Protein AF-A0A838P900-F1 (afdb_monomer_lite)

Foldseek 3Di:
DDQAWDKAWEADPVPRDIDIDIDGPPDQWDWDADPPPRFIWIWGQDPDNHYIYIDGDD

Structure (mmCIF, N/CA/C/O backbone):
data_AF-A0A838P900-F1
#
_entry.id   AF-A0A838P900-F1
#
loop_
_atom_site.group_PDB
_atom_site.id
_atom_site.type_symbol
_atom_site.label_atom_id
_atom_site.label_alt_id
_atom_site.label_comp_id
_atom_site.label_asym_id
_atom_site.label_entity_id
_atom_site.label_seq_id
_atom_site.pdbx_PDB_ins_code
_atom_site.Cartn_x
_atom_site.Cartn_y
_atom_site.Cartn_z
_atom_site.occupancy
_atom_site.B_iso_or_equiv
_atom_site.auth_seq_id
_atom_site.auth_comp_id
_atom_site.auth_asym_id
_atom_site.auth_atom_id
_atom_site.pdbx_PDB_model_num
ATOM 1 N N . MET A 1 1 ? -12.682 13.255 18.299 1.00 56.72 1 MET A N 1
ATOM 2 C CA . MET A 1 1 ? -12.221 11.855 18.424 1.00 56.72 1 MET A CA 1
ATOM 3 C C . MET A 1 1 ? -11.281 11.578 17.265 1.00 56.72 1 MET A C 1
ATOM 5 O O . MET A 1 1 ? -11.683 11.800 16.130 1.00 56.72 1 MET A O 1
ATOM 9 N N . THR A 1 2 ? -10.041 11.175 17.527 1.00 75.19 2 THR A N 1
ATOM 10 C CA . THR A 1 2 ? -9.073 10.844 16.471 1.00 75.19 2 THR A CA 1
ATOM 11 C C . THR A 1 2 ? -9.332 9.415 16.009 1.00 75.19 2 THR A C 1
ATOM 13 O O . THR A 1 2 ? -9.403 8.510 16.838 1.00 75.19 2 THR A O 1
ATOM 16 N N . VAL A 1 3 ? -9.513 9.199 14.706 1.00 80.12 3 VAL A N 1
ATOM 17 C CA . VAL A 1 3 ? -9.615 7.838 14.165 1.00 80.12 3 VAL A CA 1
ATOM 18 C C . VAL A 1 3 ? -8.205 7.238 14.159 1.00 80.12 3 VAL A C 1
ATOM 20 O O . VAL A 1 3 ? -7.299 7.885 13.632 1.00 80.12 3 VAL A O 1
ATOM 23 N N . PRO A 1 4 ? -7.986 6.043 14.736 1.00 87.62 4 PRO A N 1
ATOM 24 C CA . PRO A 1 4 ? -6.691 5.383 14.659 1.00 87.62 4 PRO A CA 1
ATOM 25 C C . PRO A 1 4 ? -6.296 5.173 13.193 1.00 87.62 4 PRO A C 1
ATOM 27 O O . PRO A 1 4 ? -7.108 4.755 12.362 1.00 87.62 4 PRO A O 1
ATOM 30 N N . ALA A 1 5 ? -5.046 5.495 12.883 1.00 89.75 5 ALA A N 1
ATOM 31 C CA . ALA A 1 5 ? -4.495 5.452 11.539 1.00 89.75 5 ALA A CA 1
ATOM 32 C C . ALA A 1 5 ? -3.121 4.787 11.552 1.00 89.75 5 ALA A C 1
ATOM 34 O O . ALA A 1 5 ? -2.405 4.835 12.553 1.00 89.75 5 ALA A O 1
ATOM 35 N N . HIS A 1 6 ? -2.753 4.192 10.426 1.00 90.62 6 HIS A N 1
ATOM 36 C CA . HIS A 1 6 ? -1.435 3.620 10.203 1.00 90.62 6 HIS A CA 1
ATOM 37 C C . HIS A 1 6 ? -0.931 3.991 8.811 1.00 90.62 6 HIS A C 1
ATOM 39 O O . HIS A 1 6 ? -1.683 4.415 7.929 1.00 90.62 6 HIS A O 1
ATOM 45 N N . THR A 1 7 ? 0.376 3.858 8.622 1.00 93.00 7 THR A N 1
ATOM 46 C CA . THR A 1 7 ? 1.020 4.142 7.342 1.00 93.00 7 THR A CA 1
ATOM 47 C C . THR A 1 7 ? 1.005 2.891 6.475 1.00 93.00 7 THR A C 1
ATOM 49 O O . THR A 1 7 ? 1.598 1.881 6.843 1.00 93.00 7 THR A O 1
ATOM 52 N N . ALA A 1 8 ? 0.371 2.982 5.310 1.00 94.44 8 ALA A N 1
ATOM 53 C CA . ALA A 1 8 ? 0.502 2.021 4.226 1.00 94.44 8 ALA A CA 1
ATOM 54 C C . ALA A 1 8 ? 1.733 2.387 3.381 1.00 94.44 8 ALA A C 1
ATOM 56 O O . ALA A 1 8 ? 1.695 3.339 2.595 1.00 94.44 8 ALA A O 1
ATOM 57 N N . GLU A 1 9 ? 2.839 1.670 3.568 1.00 96.12 9 GLU A N 1
ATOM 58 C CA . GLU A 1 9 ? 4.027 1.757 2.717 1.00 96.12 9 GLU A CA 1
ATOM 59 C C . GLU A 1 9 ? 3.933 0.715 1.599 1.00 96.12 9 GLU A C 1
ATOM 61 O O . GLU A 1 9 ? 3.768 -0.470 1.873 1.00 96.12 9 GLU A O 1
ATOM 66 N N . TRP A 1 10 ? 4.062 1.130 0.342 1.00 96.25 10 TRP A N 1
ATOM 67 C CA . TRP A 1 10 ? 3.901 0.241 -0.811 1.00 96.25 10 TRP A CA 1
ATOM 68 C C . TRP A 1 10 ? 4.880 0.579 -1.932 1.00 96.25 10 TRP A C 1
ATOM 70 O O . TRP A 1 10 ? 5.255 1.736 -2.125 1.00 96.25 10 TRP A O 1
ATOM 80 N N . ASN A 1 11 ? 5.298 -0.428 -2.698 1.00 96.62 11 ASN A N 1
ATOM 81 C CA . ASN A 1 11 ? 6.195 -0.227 -3.835 1.00 96.62 11 ASN A CA 1
ATOM 82 C C . ASN A 1 11 ? 5.385 -0.129 -5.123 1.00 96.62 11 ASN A C 1
ATOM 84 O O . ASN A 1 11 ? 4.545 -0.980 -5.404 1.00 96.62 11 ASN A O 1
ATOM 88 N N . CYS A 1 12 ? 5.664 0.892 -5.928 1.00 96.62 12 CYS A N 1
ATOM 89 C CA . CYS A 1 12 ? 5.088 1.013 -7.257 1.00 96.62 12 CYS A CA 1
ATOM 90 C C . CYS A 1 12 ? 5.528 -0.168 -8.121 1.00 96.62 12 CYS A C 1
ATOM 92 O O . CYS A 1 12 ? 6.719 -0.325 -8.392 1.00 96.62 12 CYS A O 1
ATOM 94 N N . THR A 1 13 ? 4.573 -0.958 -8.608 1.00 96.12 13 THR A N 1
ATOM 95 C CA . THR A 1 13 ? 4.867 -2.113 -9.467 1.00 96.12 13 THR A CA 1
ATOM 96 C C . THR A 1 13 ? 5.290 -1.700 -10.876 1.00 96.12 13 THR A C 1
ATOM 98 O O . THR A 1 13 ? 5.826 -2.520 -11.613 1.00 96.12 13 THR A O 1
ATOM 101 N N . ARG A 1 14 ? 5.106 -0.421 -11.245 1.00 95.44 14 ARG A N 1
ATOM 102 C CA . ARG A 1 14 ? 5.540 0.138 -12.534 1.00 95.44 14 ARG A CA 1
ATOM 103 C C . ARG A 1 14 ? 6.964 0.699 -12.527 1.00 95.44 14 ARG A C 1
ATOM 105 O O . ARG A 1 14 ? 7.693 0.479 -13.483 1.00 95.44 14 ARG A O 1
ATOM 112 N N . CYS A 1 15 ? 7.346 1.477 -11.511 1.00 96.06 15 CYS A N 1
ATOM 113 C CA . CYS A 1 15 ? 8.636 2.191 -11.488 1.00 96.06 15 CYS A CA 1
ATOM 114 C C . CYS A 1 15 ? 9.524 1.866 -10.279 1.00 96.06 15 CYS A C 1
ATOM 116 O O . CYS A 1 15 ? 10.590 2.454 -10.141 1.00 96.06 15 CYS A O 1
ATOM 118 N N . GLY A 1 16 ? 9.087 0.984 -9.375 1.00 95.94 16 GLY A N 1
ATOM 119 C CA . GLY A 1 16 ? 9.865 0.538 -8.214 1.00 95.94 16 GLY A CA 1
ATOM 120 C C . GLY A 1 16 ? 9.936 1.521 -7.040 1.00 95.94 16 GLY A C 1
ATOM 121 O O . GLY A 1 16 ? 10.402 1.151 -5.968 1.00 95.94 16 GLY A O 1
ATOM 122 N N . THR A 1 17 ? 9.455 2.758 -7.193 1.00 97.12 17 THR A N 1
ATOM 123 C CA . THR A 1 17 ? 9.467 3.769 -6.122 1.00 97.12 17 THR A CA 1
ATOM 124 C C . THR A 1 17 ? 8.621 3.342 -4.919 1.00 97.12 17 THR A C 1
ATOM 126 O O . THR A 1 17 ? 7.477 2.916 -5.087 1.00 97.12 17 THR A O 1
ATOM 129 N N . THR A 1 18 ? 9.145 3.536 -3.708 1.00 96.81 18 THR A N 1
ATOM 130 C CA . THR A 1 18 ? 8.400 3.383 -2.449 1.00 96.81 18 THR A CA 1
ATOM 131 C C . THR A 1 18 ? 7.476 4.582 -2.218 1.00 96.81 18 THR A C 1
ATOM 133 O O . THR A 1 18 ? 7.915 5.730 -2.248 1.00 96.81 18 THR A O 1
ATOM 136 N N . ASN A 1 19 ? 6.203 4.321 -1.945 1.00 96.88 19 ASN A N 1
ATOM 137 C CA . ASN A 1 19 ? 5.168 5.304 -1.639 1.00 96.88 19 ASN A CA 1
ATOM 138 C C . ASN A 1 19 ? 4.633 5.063 -0.224 1.00 96.88 19 ASN A C 1
ATOM 140 O O . ASN A 1 19 ? 4.734 3.958 0.310 1.00 96.88 19 ASN A O 1
ATOM 144 N N . ARG A 1 20 ? 4.068 6.104 0.392 1.00 96.12 20 ARG A N 1
ATOM 145 C CA . ARG A 1 20 ? 3.487 6.048 1.737 1.00 96.12 20 ARG A CA 1
ATOM 146 C C . ARG A 1 20 ? 2.170 6.801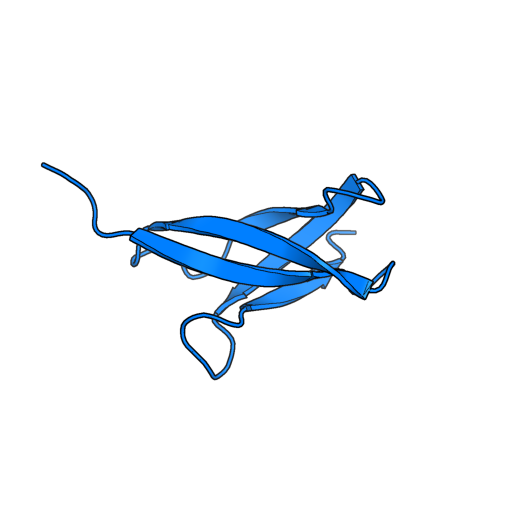 1.762 1.00 96.12 20 ARG A C 1
ATOM 148 O O . ARG A 1 20 ? 2.110 7.937 1.296 1.00 96.12 20 ARG A O 1
ATOM 155 N N . LYS A 1 21 ? 1.152 6.197 2.367 1.00 93.62 21 LYS A N 1
ATOM 156 C CA . LYS A 1 21 ? -0.158 6.817 2.565 1.00 93.62 21 LYS A CA 1
ATOM 157 C C . LYS A 1 21 ? -0.651 6.585 3.981 1.00 93.62 21 LYS A C 1
ATOM 159 O O . LYS A 1 21 ? -0.626 5.460 4.468 1.00 93.62 21 LYS A O 1
ATOM 164 N N . LEU A 1 22 ? -1.118 7.643 4.636 1.00 93.19 22 LEU A N 1
ATOM 165 C CA . LEU A 1 22 ? -1.805 7.510 5.914 1.00 93.19 22 LEU A CA 1
ATOM 166 C C . LEU A 1 22 ? -3.234 7.024 5.652 1.00 93.19 22 LEU A C 1
ATOM 168 O O . LEU A 1 22 ? -3.986 7.670 4.920 1.00 93.19 22 LEU A O 1
ATOM 172 N N . VAL A 1 23 ? -3.598 5.886 6.233 1.00 92.62 23 VAL A N 1
ATOM 173 C CA . VAL A 1 23 ? -4.926 5.277 6.101 1.00 92.62 23 VAL A CA 1
ATOM 174 C C . VAL A 1 23 ? -5.502 5.002 7.483 1.00 92.62 23 VAL A C 1
ATOM 176 O O . VAL A 1 23 ? -4.762 4.816 8.446 1.00 92.62 23 VAL A O 1
ATOM 179 N N . SER A 1 24 ? -6.831 4.991 7.611 1.00 91.19 24 SER A N 1
ATOM 180 C CA . SER A 1 24 ? -7.436 4.564 8.876 1.00 91.19 24 SER A CA 1
ATOM 181 C C . SER A 1 24 ? -7.256 3.058 9.066 1.00 91.19 24 SER A C 1
ATOM 183 O O . SER A 1 24 ? -7.232 2.307 8.090 1.00 91.19 24 SER A O 1
ATOM 185 N N . THR A 1 25 ? -7.207 2.598 10.315 1.00 87.25 25 THR A N 1
ATOM 186 C CA . THR A 1 25 ? -7.044 1.165 10.628 1.00 87.25 25 THR A CA 1
ATOM 187 C C . THR A 1 25 ? -8.215 0.291 10.173 1.00 8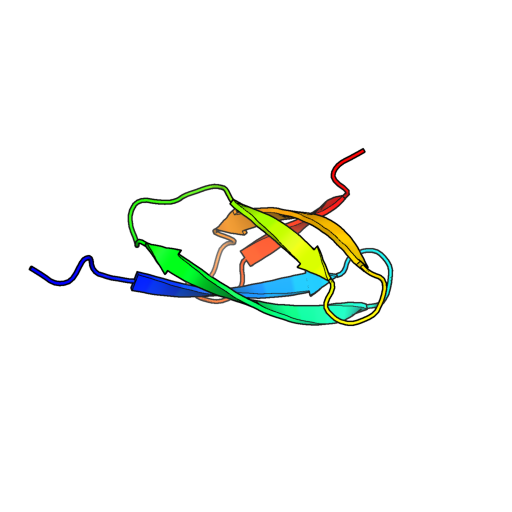7.25 25 THR A C 1
ATOM 189 O O . THR A 1 25 ? -8.110 -0.930 10.191 1.00 87.25 25 THR A O 1
ATOM 192 N N . ARG A 1 26 ? -9.339 0.895 9.764 1.00 88.31 26 ARG A N 1
ATOM 193 C CA . ARG A 1 26 ? -10.515 0.188 9.231 1.00 88.31 26 ARG A C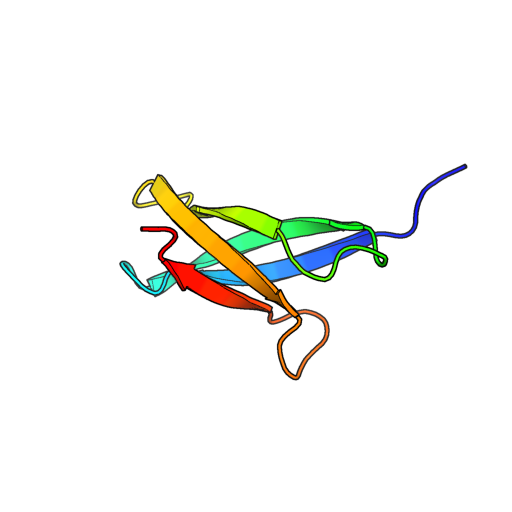A 1
ATOM 194 C C . ARG A 1 26 ? -10.459 -0.013 7.718 1.00 88.31 26 ARG A C 1
ATOM 196 O O . ARG A 1 26 ? -11.277 -0.750 7.179 1.00 88.31 26 ARG A O 1
ATOM 203 N N . ILE A 1 27 ? -9.550 0.673 7.028 1.00 88.88 27 ILE A N 1
ATOM 204 C CA . ILE A 1 27 ? -9.395 0.542 5.582 1.00 88.88 27 ILE A CA 1
ATOM 205 C C . ILE A 1 27 ? -8.558 -0.698 5.295 1.00 88.88 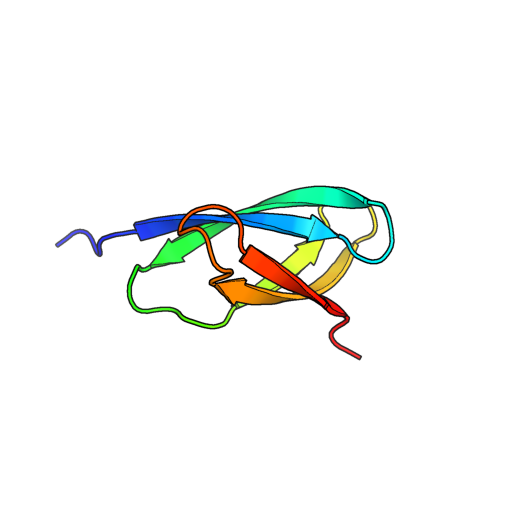27 ILE A C 1
ATOM 207 O O . ILE A 1 27 ? -7.477 -0.863 5.850 1.00 88.88 27 ILE A O 1
ATOM 211 N N . THR A 1 28 ? -9.057 -1.544 4.400 1.00 88.19 28 THR A N 1
ATOM 212 C CA . THR A 1 28 ? -8.366 -2.739 3.887 1.00 88.19 28 THR A CA 1
ATOM 213 C C . THR A 1 28 ? -8.078 -2.647 2.389 1.00 88.19 28 THR A C 1
ATOM 215 O O . THR A 1 28 ? -7.513 -3.565 1.813 1.00 88.19 28 THR A O 1
ATOM 218 N N . ARG A 1 29 ? -8.454 -1.536 1.746 1.00 93.12 29 ARG A N 1
ATOM 219 C CA . ARG A 1 29 ? -8.187 -1.257 0.334 1.00 93.12 29 ARG A CA 1
ATOM 220 C C . ARG A 1 29 ? -8.221 0.242 0.082 1.00 93.12 29 ARG A C 1
ATOM 222 O O . ARG A 1 29 ? -9.179 0.912 0.468 1.00 93.12 29 ARG A O 1
ATOM 229 N N . VAL A 1 30 ? -7.200 0.774 -0.577 1.00 94.44 30 VAL A N 1
ATOM 230 C CA . VAL A 1 30 ? -7.120 2.198 -0.910 1.00 94.44 30 VAL A CA 1
ATOM 231 C C . VAL A 1 30 ? -6.580 2.399 -2.318 1.00 94.44 30 VAL A C 1
ATOM 233 O O . VAL A 1 30 ? -5.635 1.738 -2.730 1.00 94.44 30 VAL A O 1
ATOM 236 N N . ASN A 1 31 ? -7.154 3.354 -3.046 1.00 95.50 31 ASN A N 1
ATOM 237 C CA . ASN A 1 31 ? -6.587 3.805 -4.311 1.00 95.50 31 ASN A CA 1
ATOM 238 C C . ASN A 1 31 ? -5.551 4.893 -4.038 1.00 95.50 31 ASN A C 1
ATOM 240 O O . ASN A 1 31 ? -5.818 5.853 -3.301 1.00 95.50 31 ASN A O 1
ATOM 244 N N . ASP A 1 32 ? -4.372 4.763 -4.629 1.00 95.81 32 ASP A N 1
ATOM 245 C CA . ASP A 1 32 ? -3.293 5.735 -4.506 1.00 95.81 32 ASP A CA 1
ATOM 246 C C . ASP A 1 32 ? -2.563 5.957 -5.831 1.00 95.81 32 ASP A C 1
ATOM 248 O O . ASP A 1 32 ? -2.709 5.189 -6.781 1.00 95.81 32 ASP A O 1
ATOM 252 N N . ARG A 1 33 ? -1.802 7.048 -5.930 1.00 97.06 33 ARG A N 1
ATOM 253 C CA . ARG A 1 33 ? -0.982 7.339 -7.112 1.00 97.06 33 ARG A CA 1
ATOM 254 C C . ARG A 1 33 ? 0.478 7.353 -6.722 1.00 97.06 33 ARG A C 1
ATOM 256 O O . ARG A 1 33 ? 0.847 7.970 -5.729 1.00 97.06 33 ARG A O 1
ATOM 263 N N . CYS A 1 34 ? 1.311 6.732 -7.548 1.00 97.06 34 CYS A N 1
ATOM 264 C CA . CYS A 1 34 ? 2.748 6.800 -7.343 1.00 97.06 34 CYS A CA 1
ATOM 265 C C . CYS A 1 34 ? 3.222 8.262 -7.408 1.00 97.06 34 CYS A C 1
ATOM 267 O O . CYS A 1 34 ? 2.939 8.964 -8.379 1.00 97.06 34 CYS A O 1
ATOM 269 N N . THR A 1 35 ? 3.987 8.705 -6.415 1.00 97.06 35 THR A N 1
ATOM 270 C CA . THR A 1 35 ? 4.528 10.072 -6.337 1.00 97.06 35 THR A CA 1
ATOM 271 C C . THR A 1 35 ? 5.518 10.389 -7.459 1.00 97.06 35 THR A C 1
ATOM 273 O O . THR A 1 35 ? 5.709 11.555 -7.790 1.00 97.06 35 THR A O 1
ATOM 276 N N . HIS A 1 36 ? 6.111 9.361 -8.075 1.00 97.06 36 HIS A N 1
ATOM 277 C CA . HIS A 1 36 ? 7.072 9.501 -9.164 1.00 97.06 36 HIS A CA 1
ATOM 278 C C . HIS A 1 36 ? 6.420 9.396 -10.553 1.00 97.06 36 HIS A C 1
ATOM 280 O O . HIS A 1 36 ? 6.349 10.377 -11.288 1.00 97.06 36 HIS A O 1
ATOM 286 N N . CYS A 1 37 ? 5.893 8.223 -10.924 1.00 96.69 37 CYS A N 1
ATOM 287 C CA . CYS A 1 37 ? 5.344 7.996 -12.271 1.00 96.69 37 CYS A CA 1
ATOM 288 C C . CYS A 1 37 ? 3.850 8.331 -12.415 1.00 96.69 37 CYS A C 1
ATOM 290 O O . CYS A 1 37 ? 3.307 8.240 -13.515 1.00 96.69 37 CYS A O 1
ATOM 292 N N . ARG A 1 38 ? 3.170 8.693 -11.317 1.00 96.75 38 AR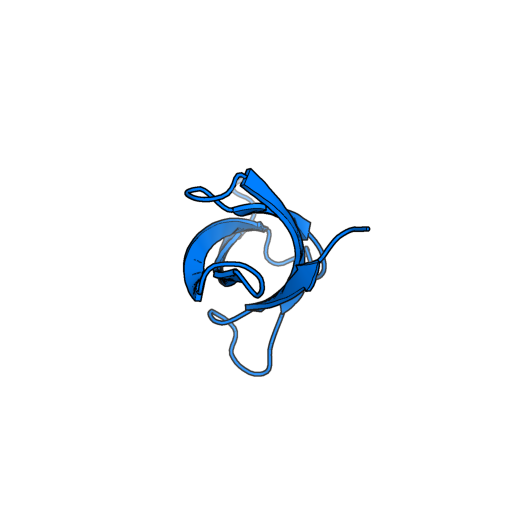G A N 1
ATOM 293 C CA . ARG A 1 38 ? 1.731 9.020 -11.258 1.00 96.75 38 ARG A CA 1
ATOM 294 C C . ARG A 1 38 ? 0.772 7.890 -11.649 1.00 96.75 38 ARG A C 1
ATOM 296 O O . ARG A 1 38 ? -0.435 8.123 -11.694 1.00 96.75 38 ARG A O 1
ATOM 303 N N . ALA A 1 39 ? 1.271 6.672 -11.866 1.00 96.50 39 ALA A N 1
ATOM 304 C CA . ALA A 1 39 ? 0.431 5.504 -12.104 1.00 96.50 39 ALA A CA 1
ATOM 305 C C . ALA A 1 39 ? -0.475 5.227 -10.897 1.00 96.50 39 ALA A C 1
ATOM 307 O O . ALA A 1 39 ? -0.028 5.276 -9.743 1.00 96.50 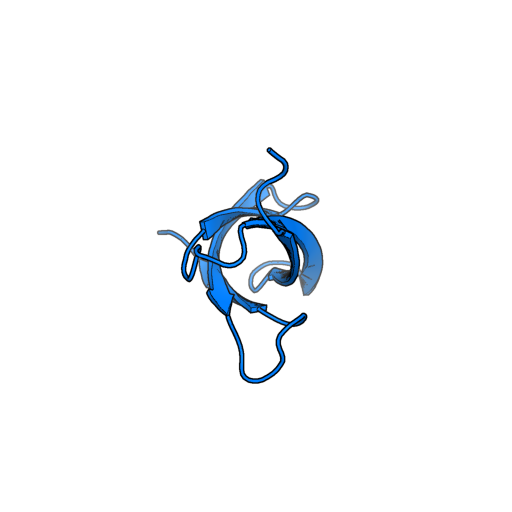39 ALA A O 1
ATOM 308 N N . LYS A 1 40 ? -1.749 4.951 -11.178 1.00 97.00 40 LYS A N 1
ATOM 309 C CA . LYS A 1 40 ? -2.748 4.595 -10.172 1.00 97.00 40 LYS A CA 1
ATOM 310 C C . LYS A 1 40 ? -2.536 3.156 -9.724 1.00 97.00 40 LYS A C 1
ATOM 312 O O . LYS A 1 40 ? -2.215 2.296 -10.540 1.00 97.00 40 LYS A O 1
ATOM 317 N N . HIS A 1 41 ? -2.689 2.930 -8.430 1.00 96.81 41 HIS A N 1
ATOM 318 C CA . HIS A 1 41 ? -2.591 1.616 -7.832 1.00 96.81 41 HIS A CA 1
ATOM 319 C C . HIS A 1 41 ? -3.716 1.402 -6.830 1.00 96.81 41 HIS A C 1
ATOM 321 O O . HIS A 1 41 ? -4.066 2.308 -6.068 1.00 96.81 41 HIS A O 1
ATOM 327 N N . VAL A 1 42 ? -4.212 0.173 -6.803 1.00 96.56 42 VAL A N 1
ATOM 328 C CA . VAL A 1 42 ? -4.965 -0.369 -5.679 1.00 96.56 42 VAL A CA 1
ATOM 329 C C . VAL A 1 42 ? -3.949 -0.917 -4.684 1.00 96.56 42 VAL A C 1
ATOM 331 O O . VAL A 1 42 ? -3.076 -1.702 -5.060 1.00 96.56 42 VAL A O 1
ATOM 334 N N . VAL A 1 43 ? -4.042 -0.475 -3.434 1.00 95.44 43 VAL A N 1
ATOM 335 C CA . VAL A 1 43 ? -3.110 -0.814 -2.359 1.00 95.44 43 VAL A CA 1
ATOM 336 C C . VAL A 1 43 ? -3.885 -1.485 -1.223 1.00 95.44 43 VAL A C 1
ATOM 338 O O . VAL A 1 43 ? -4.875 -0.930 -0.736 1.00 95.44 43 VAL A O 1
ATOM 341 N N . GLU A 1 44 ? -3.450 -2.671 -0.800 1.00 94.56 44 GLU A N 1
ATOM 342 C CA . GLU A 1 44 ? -4.121 -3.530 0.192 1.00 94.56 44 GLU A CA 1
ATOM 343 C C . GLU A 1 44 ? -3.122 -4.007 1.270 1.00 94.56 44 GLU A C 1
ATOM 345 O O . GLU A 1 44 ? -1.924 -4.095 0.986 1.00 94.56 44 GLU A O 1
ATOM 350 N N . PRO A 1 45 ? -3.558 -4.288 2.516 1.00 92.19 45 PRO A N 1
ATOM 351 C CA . PRO A 1 45 ? -2.675 -4.778 3.567 1.00 92.19 45 PRO A CA 1
ATOM 352 C C . PRO A 1 45 ? -1.951 -6.050 3.124 1.00 92.19 45 PRO A C 1
ATOM 354 O O . PRO A 1 45 ? -2.586 -7.027 2.734 1.00 92.19 45 PRO A O 1
ATOM 357 N N . GLY A 1 46 ? -0.623 -6.031 3.208 1.00 84.88 46 GLY A N 1
ATOM 358 C CA . GLY A 1 46 ? 0.199 -7.208 2.975 1.00 84.88 46 GLY A CA 1
ATOM 359 C C . GLY A 1 46 ? 0.363 -8.048 4.248 1.00 84.88 46 GLY A C 1
ATOM 360 O O . GLY A 1 46 ? -0.249 -7.768 5.283 1.00 84.88 46 GLY A O 1
ATOM 361 N N . PRO A 1 47 ? 1.253 -9.053 4.228 1.00 80.88 47 PRO A N 1
ATOM 362 C CA . PRO A 1 47 ? 1.529 -9.902 5.389 1.00 80.88 47 PRO A CA 1
ATOM 363 C C . PRO A 1 47 ? 2.150 -9.145 6.574 1.00 80.88 47 PRO A C 1
ATOM 365 O O . PRO A 1 47 ? 2.162 -9.661 7.689 1.00 80.88 47 PRO A O 1
ATOM 368 N N . THR A 1 48 ? 2.660 -7.925 6.361 1.00 78.06 48 THR A N 1
ATOM 369 C CA . THR A 1 48 ? 3.115 -7.049 7.449 1.00 78.06 48 THR A CA 1
ATOM 370 C C . THR A 1 48 ? 2.226 -5.805 7.529 1.00 78.06 48 THR A C 1
ATOM 372 O O . THR A 1 48 ? 1.840 -5.278 6.486 1.00 78.06 48 THR A O 1
ATOM 375 N N . PRO A 1 49 ? 1.953 -5.260 8.730 1.00 72.06 49 PRO A N 1
ATOM 376 C CA . PRO A 1 49 ? 1.006 -4.149 8.889 1.00 72.06 49 PRO A CA 1
ATOM 377 C C . PRO A 1 49 ? 1.400 -2.874 8.129 1.00 72.06 49 PRO A C 1
ATOM 379 O O . PRO A 1 49 ? 0.542 -2.078 7.748 1.00 72.06 49 PRO A O 1
ATOM 382 N N . VAL A 1 50 ? 2.708 -2.677 7.931 1.00 79.94 50 VAL A N 1
ATOM 383 C CA . VAL A 1 50 ? 3.279 -1.478 7.307 1.00 79.94 50 VAL A CA 1
ATOM 384 C C . VAL A 1 50 ? 3.476 -1.666 5.803 1.00 79.94 50 VAL A C 1
ATOM 386 O O . VAL A 1 50 ? 3.193 -0.735 5.054 1.00 79.94 50 VAL A O 1
ATOM 389 N N . ARG A 1 51 ? 3.928 -2.845 5.337 1.00 90.00 51 ARG A N 1
ATOM 390 C CA . ARG A 1 51 ? 4.111 -3.114 3.900 1.00 90.00 51 ARG A CA 1
ATOM 391 C C . ARG A 1 51 ? 2.826 -3.618 3.269 1.00 90.00 51 ARG A C 1
ATOM 393 O O . ARG A 1 51 ? 2.426 -4.757 3.486 1.00 90.00 51 ARG A O 1
ATOM 400 N N . TRP A 1 52 ? 2.227 -2.750 2.471 1.00 93.94 52 TRP A N 1
ATOM 401 C CA . TRP A 1 52 ? 1.031 -3.019 1.699 1.00 93.94 52 TRP A CA 1
ATOM 402 C C . TRP A 1 52 ? 1.393 -3.467 0.283 1.00 93.94 52 TRP A C 1
ATOM 404 O O . TRP A 1 52 ? 2.359 -2.986 -0.320 1.00 93.94 52 TRP A O 1
ATOM 414 N N . ASP A 1 53 ? 0.598 -4.392 -0.239 1.00 92.69 53 ASP A N 1
ATOM 415 C CA . ASP A 1 53 ? 0.681 -4.858 -1.613 1.00 92.69 53 ASP A CA 1
ATOM 416 C C . ASP A 1 53 ? 0.017 -3.845 -2.539 1.00 92.69 53 ASP A C 1
ATOM 418 O O . ASP A 1 53 ? -1.066 -3.345 -2.253 1.00 92.69 53 ASP A O 1
ATOM 422 N N . ALA A 1 54 ? 0.662 -3.548 -3.665 1.00 91.81 54 ALA A N 1
ATOM 423 C CA . ALA A 1 54 ? 0.116 -2.663 -4.684 1.00 91.81 54 ALA A CA 1
ATOM 424 C C . ALA A 1 54 ? -0.059 -3.391 -6.013 1.00 91.81 54 ALA A C 1
ATOM 426 O O . ALA A 1 54 ? 0.775 -4.216 -6.404 1.00 91.81 54 ALA A O 1
ATOM 427 N N . ARG A 1 55 ? -1.134 -3.061 -6.726 1.00 93.75 55 ARG A N 1
ATOM 428 C CA . ARG A 1 55 ? -1.448 -3.547 -8.075 1.00 93.75 55 ARG A CA 1
ATOM 429 C C . ARG A 1 55 ? -1.880 -2.368 -8.939 1.00 93.75 55 ARG A C 1
ATOM 431 O O . ARG A 1 55 ? -2.431 -1.408 -8.408 1.00 93.75 55 ARG A O 1
ATOM 438 N N . LEU A 1 56 ? -1.593 -2.414 -10.239 1.00 91.88 56 LEU A N 1
ATOM 439 C CA . LEU A 1 56 ? -2.026 -1.360 -11.158 1.00 91.88 56 LEU A CA 1
ATOM 440 C C . LEU A 1 56 ? -3.556 -1.334 -11.226 1.00 91.88 56 LEU A C 1
ATOM 442 O O . LEU A 1 56 ? -4.190 -2.382 -11.303 1.00 91.88 56 LEU A O 1
ATOM 446 N N . ASP A 1 57 ? -4.108 -0.128 -11.148 1.00 85.94 57 ASP A N 1
ATOM 447 C CA . ASP A 1 57 ? -5.528 0.152 -11.359 1.00 85.94 57 ASP A CA 1
ATOM 448 C C . ASP A 1 57 ? -5.688 0.475 -12.856 1.00 85.94 57 ASP A C 1
ATOM 450 O O . ASP A 1 57 ? -5.341 1.588 -13.269 1.00 85.94 57 ASP A O 1
ATOM 454 N N . ASP A 1 58 ? -6.046 -0.542 -13.652 1.00 68.50 58 ASP A N 1
ATOM 455 C CA . ASP A 1 58 ? -6.286 -0.469 -15.110 1.00 68.50 58 ASP A CA 1
ATOM 456 C C . ASP A 1 58 ? -7.675 0.130 -15.398 1.00 68.50 58 ASP A C 1
ATOM 458 O O . ASP A 1 58 ? -8.667 -0.393 -14.831 1.00 68.50 58 ASP A O 1
#

Radius of gyration: 11.07 Å; chains: 1; bounding box: 22×22×34 Å

Secondary structure (DSSP, 8-state):
-PPPEEEEEEE-TTT--EEEEEEETT-S-EEEE-TTT--EEEEEE-SSSSEEEEEE--

Sequence (58 aa):
MTVPAHTAEWNCTRCGTTNRKLVSTRITRVNDRCTHCRAKHVVEPGPTPVRWDARLDD

pLDDT: mean 91.05, std 8.03, range [56.72, 97.12]